Protein AF-A0A2Z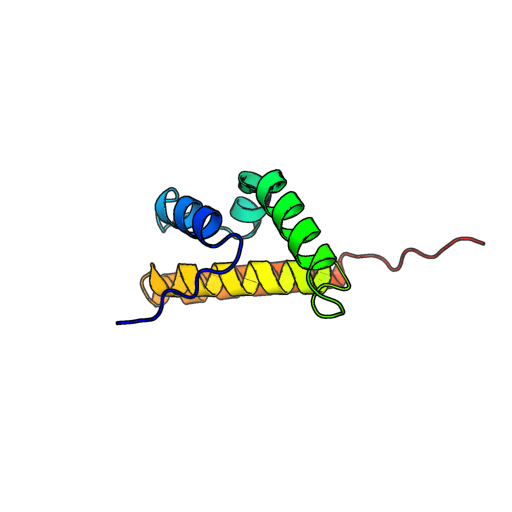6R8V8-F1 (afdb_monomer)

pLDDT: mean 78.74, std 14.93, range [30.56, 92.62]

Secondary structure (DSSP, 8-state):
-------TTHHHHHHHHHHS-TTS--HHHHHHHTHHHHHHHHHHHHHH-SSTTSSHHHHHHHHHHHHHHHHHHHS-HHHHHHHHHHHHHHHHHHHHHS-------

Solvent-accessible surface area (backbone atoms only — not comparable to full-atom values): 6479 Å² total; per-residue (Å²): 134,84,79,77,79,84,50,94,65,52,66,63,51,51,51,52,64,67,70,41,61,88,90,67,75,42,69,69,56,48,53,65,76,42,37,70,61,53,50,55,51,48,55,51,49,38,75,73,36,98,62,79,44,79,46,71,64,47,47,51,53,47,52,52,52,52,49,53,54,53,47,56,75,75,49,60,74,74,63,40,55,59,48,49,50,54,49,54,50,51,54,54,49,55,65,71,67,57,70,83,79,76,78,82,128

Structure (mmCIF, N/CA/C/O backbone):
data_AF-A0A2Z6R8V8-F1
#
_entry.id   AF-A0A2Z6R8V8-F1
#
loop_
_atom_site.group_PDB
_atom_site.id
_atom_site.type_symbol
_atom_site.label_atom_id
_atom_site.label_alt_id
_atom_site.label_comp_id
_atom_site.label_asym_id
_atom_site.label_entity_id
_atom_site.label_seq_id
_atom_site.pdbx_PDB_ins_code
_atom_site.Cartn_x
_atom_site.Cartn_y
_atom_site.Cartn_z
_atom_site.occupancy
_atom_site.B_iso_or_equiv
_atom_site.auth_seq_id
_atom_site.auth_comp_id
_atom_site.auth_asym_id
_atom_site.auth_atom_id
_atom_site.pdbx_PDB_model_num
ATOM 1 N N . MET A 1 1 ? 7.582 -10.787 20.069 1.00 30.56 1 MET A N 1
ATOM 2 C CA . MET A 1 1 ? 8.283 -9.766 19.259 1.00 30.56 1 MET A CA 1
ATOM 3 C C . MET A 1 1 ? 7.961 -10.012 17.791 1.00 30.56 1 MET A C 1
ATOM 5 O O . MET A 1 1 ? 8.508 -10.939 17.213 1.00 30.56 1 MET A O 1
ATOM 9 N N . ASN A 1 2 ? 7.036 -9.252 17.195 1.00 40.88 2 ASN A N 1
ATOM 10 C CA . ASN A 1 2 ? 6.839 -9.310 15.744 1.00 40.88 2 ASN A CA 1
ATOM 11 C C . ASN A 1 2 ? 8.029 -8.605 15.104 1.00 40.88 2 ASN A C 1
ATOM 13 O O . ASN A 1 2 ? 8.182 -7.399 15.280 1.00 40.88 2 ASN A O 1
ATOM 17 N N . ALA A 1 3 ? 8.886 -9.353 14.410 1.00 41.66 3 ALA A N 1
ATOM 18 C CA . ALA A 1 3 ? 9.961 -8.783 13.615 1.00 41.66 3 ALA A CA 1
ATOM 19 C C . ALA A 1 3 ? 9.352 -7.739 12.667 1.00 41.66 3 ALA A C 1
ATOM 21 O O . ALA A 1 3 ? 8.672 -8.092 11.699 1.00 41.66 3 ALA A O 1
ATOM 22 N N . SER A 1 4 ? 9.547 -6.454 12.979 1.00 55.22 4 SER A N 1
ATOM 23 C CA . SER A 1 4 ? 9.286 -5.365 12.046 1.00 55.22 4 SER A CA 1
ATOM 24 C C . SER A 1 4 ? 10.183 -5.638 10.853 1.00 55.22 4 SER A C 1
ATOM 26 O O . SER A 1 4 ? 11.385 -5.385 10.903 1.00 55.22 4 SER A O 1
ATOM 28 N N . LYS A 1 5 ? 9.631 -6.261 9.808 1.00 63.16 5 LYS A N 1
ATOM 29 C CA . LYS A 1 5 ? 10.325 -6.398 8.532 1.00 63.16 5 LYS A CA 1
ATOM 30 C C . LYS A 1 5 ? 10.510 -4.971 8.024 1.00 63.16 5 LYS A C 1
ATOM 32 O O . LYS A 1 5 ? 9.592 -4.416 7.430 1.00 63.16 5 LYS A O 1
ATOM 37 N N . ASN A 1 6 ? 11.659 -4.375 8.326 1.00 74.94 6 ASN A N 1
ATOM 38 C CA . ASN A 1 6 ? 12.069 -3.075 7.820 1.00 74.94 6 ASN A CA 1
ATOM 39 C C . ASN A 1 6 ? 12.400 -3.264 6.340 1.00 74.94 6 ASN A C 1
ATOM 41 O O . ASN A 1 6 ? 13.501 -3.673 5.986 1.00 74.94 6 ASN A O 1
ATOM 45 N N . TYR A 1 7 ? 11.396 -3.077 5.486 1.00 85.25 7 TYR A N 1
ATOM 46 C CA . TYR A 1 7 ? 11.582 -2.993 4.043 1.00 85.25 7 TYR A CA 1
ATOM 47 C C . TYR A 1 7 ? 11.657 -1.521 3.629 1.00 85.25 7 TYR A C 1
ATOM 49 O O . TYR A 1 7 ? 11.128 -0.646 4.317 1.00 85.25 7 TYR A O 1
ATOM 57 N N . LEU A 1 8 ? 12.316 -1.266 2.501 1.00 86.12 8 LEU A N 1
ATOM 58 C CA . LEU A 1 8 ? 12.454 0.070 1.927 1.00 86.12 8 LEU A CA 1
ATOM 59 C C . LE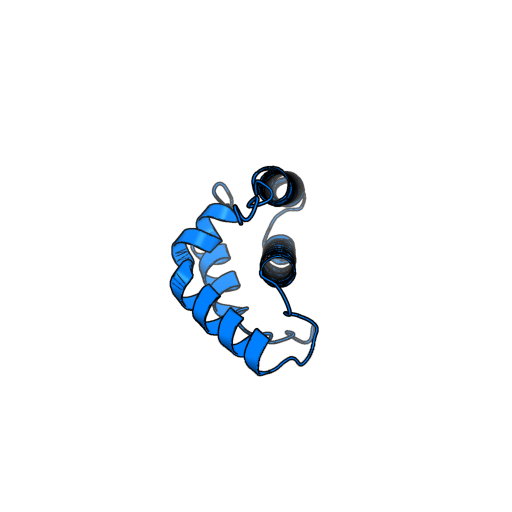U A 1 8 ? 11.083 0.705 1.672 1.00 86.12 8 LEU A C 1
ATOM 61 O O . LEU A 1 8 ? 10.224 0.088 1.038 1.00 86.12 8 LEU A O 1
ATOM 65 N N . GLY A 1 9 ? 10.901 1.927 2.172 1.00 86.81 9 GLY A N 1
ATOM 66 C CA . GLY A 1 9 ? 9.663 2.692 2.038 1.00 86.81 9 GLY A CA 1
ATOM 67 C C . GLY A 1 9 ? 8.569 2.360 3.047 1.00 86.81 9 GLY A C 1
ATOM 68 O O . GLY A 1 9 ? 7.431 2.799 2.892 1.00 86.81 9 GLY A O 1
ATOM 69 N N . ARG A 1 10 ? 8.869 1.568 4.082 1.00 90.38 10 ARG A N 1
ATOM 70 C CA . ARG A 1 10 ? 7.905 1.288 5.154 1.00 90.38 10 ARG A CA 1
ATOM 71 C C . ARG A 1 10 ? 7.574 2.536 5.977 1.00 90.38 10 ARG A C 1
ATOM 73 O O . ARG A 1 10 ? 6.439 2.705 6.403 1.00 90.38 10 ARG A O 1
ATOM 80 N N . ASP A 1 11 ? 8.565 3.376 6.223 1.00 90.44 11 ASP A N 1
ATOM 81 C CA . ASP A 1 11 ? 8.448 4.643 6.939 1.00 90.44 11 ASP A CA 1
ATOM 82 C C . ASP A 1 11 ? 7.490 5.606 6.233 1.00 90.44 11 ASP A C 1
ATOM 84 O O . ASP A 1 11 ? 6.535 6.052 6.863 1.00 90.44 11 ASP A O 1
ATOM 88 N N . ILE A 1 12 ? 7.653 5.825 4.923 1.00 91.00 12 ILE A N 1
ATOM 89 C CA . ILE A 1 12 ? 6.753 6.705 4.156 1.00 91.00 12 ILE A CA 1
ATOM 90 C C . ILE A 1 12 ? 5.309 6.185 4.132 1.00 91.00 12 ILE A C 1
ATOM 92 O O . ILE A 1 12 ? 4.365 6.969 4.204 1.00 91.00 12 ILE A O 1
ATOM 96 N 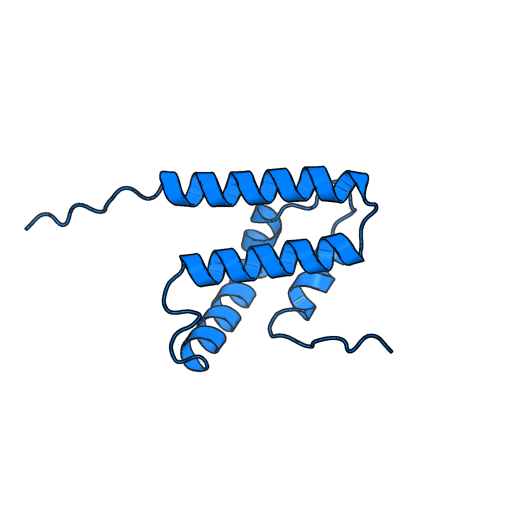N . LEU A 1 13 ? 5.125 4.859 4.095 1.00 90.44 13 LEU A N 1
ATOM 97 C CA . LEU A 1 13 ? 3.809 4.225 4.181 1.00 90.44 13 LEU A CA 1
ATOM 98 C C . LEU A 1 13 ? 3.164 4.471 5.542 1.00 90.44 13 LEU A C 1
ATOM 100 O O . LEU A 1 13 ? 2.006 4.865 5.616 1.00 90.44 13 LEU A O 1
ATOM 104 N N . ILE A 1 14 ? 3.908 4.248 6.625 1.00 88.75 14 ILE A N 1
ATOM 105 C CA . ILE A 1 14 ? 3.391 4.440 7.981 1.00 88.75 14 ILE A CA 1
ATOM 106 C C . ILE A 1 14 ? 3.074 5.905 8.244 1.00 88.75 14 ILE A C 1
ATOM 108 O O . ILE A 1 14 ? 2.042 6.176 8.850 1.00 88.75 14 ILE A O 1
ATOM 112 N N . SER A 1 15 ? 3.934 6.828 7.810 1.00 89.00 15 SER A N 1
ATOM 113 C CA . SER A 1 15 ? 3.684 8.262 7.957 1.00 89.00 15 SER A CA 1
ATOM 114 C C . SER A 1 15 ? 2.392 8.652 7.249 1.00 89.00 15 SER A C 1
ATOM 116 O O . SER A 1 15 ? 1.493 9.177 7.897 1.00 89.00 15 SER A O 1
ATOM 118 N N . TYR A 1 16 ? 2.222 8.263 5.980 1.00 89.62 16 TYR A N 1
ATOM 119 C CA . TYR A 1 16 ? 0.992 8.535 5.233 1.00 89.62 16 TYR A CA 1
ATOM 120 C C . TYR A 1 16 ? -0.261 7.961 5.913 1.00 89.62 16 TYR A C 1
ATOM 122 O O . TYR A 1 16 ? -1.258 8.661 6.085 1.00 89.62 16 TYR A O 1
ATOM 130 N N . LEU A 1 17 ? -0.206 6.690 6.326 1.00 87.44 17 LEU A N 1
ATOM 131 C CA . LEU A 1 17 ? -1.342 6.001 6.947 1.00 87.44 17 LEU A CA 1
ATOM 132 C C . LEU A 1 17 ? -1.704 6.563 8.329 1.00 87.44 17 LEU A C 1
ATOM 134 O O . LEU A 1 17 ? -2.843 6.418 8.756 1.00 87.44 17 LEU A O 1
ATOM 138 N N . LYS A 1 18 ? -0.748 7.166 9.044 1.00 84.44 18 LYS A N 1
ATOM 139 C CA . LYS A 1 18 ? -0.990 7.819 10.338 1.00 84.44 18 LYS A CA 1
ATOM 140 C C . LYS A 1 18 ? -1.459 9.263 10.197 1.00 84.44 18 LYS A C 1
ATOM 142 O O . LYS A 1 18 ? -2.205 9.730 11.049 1.00 84.44 18 LYS A O 1
ATOM 147 N N . GLU A 1 19 ? -0.980 9.972 9.177 1.00 81.88 19 GLU A N 1
ATOM 148 C CA . GLU A 1 19 ? -1.334 11.371 8.916 1.00 81.88 19 GLU A CA 1
ATOM 149 C C . GLU A 1 19 ? -2.741 11.513 8.334 1.00 81.88 19 GLU A C 1
ATOM 151 O O . GLU A 1 19 ? -3.427 12.500 8.601 1.00 81.88 19 GLU A O 1
ATOM 156 N N . GLN A 1 20 ? -3.203 10.529 7.560 1.00 68.88 20 GLN A N 1
ATOM 157 C CA . GLN A 1 20 ? -4.580 10.511 7.092 1.00 68.88 20 GLN A CA 1
ATOM 158 C C . GLN A 1 20 ? -5.517 9.956 8.160 1.00 68.88 20 GLN A C 1
ATOM 160 O O . GLN A 1 20 ? -5.386 8.818 8.601 1.00 68.88 20 GLN A O 1
ATOM 165 N N . ASN A 1 21 ? -6.529 10.749 8.519 1.00 63.47 21 ASN A N 1
ATOM 166 C CA . ASN A 1 21 ? -7.696 10.229 9.222 1.00 63.47 21 ASN A CA 1
ATOM 167 C C . ASN A 1 21 ? -8.258 9.033 8.429 1.00 63.47 21 ASN A C 1
ATOM 169 O O . ASN A 1 21 ? -8.406 9.110 7.206 1.00 63.47 21 ASN A O 1
ATOM 173 N N . THR A 1 22 ? -8.580 7.946 9.134 1.00 62.03 22 THR A N 1
ATOM 174 C CA . THR A 1 22 ? -8.976 6.620 8.606 1.00 62.03 22 THR A CA 1
ATOM 175 C C . THR A 1 22 ? -10.096 6.641 7.555 1.00 62.03 22 THR A C 1
ATOM 177 O O . THR A 1 22 ? -10.280 5.690 6.807 1.00 62.03 22 THR A O 1
ATOM 180 N N . THR A 1 23 ? -10.849 7.734 7.442 1.00 63.09 23 THR A N 1
ATOM 181 C CA . THR A 1 23 ? -11.934 7.905 6.469 1.00 63.09 23 THR A CA 1
ATOM 182 C C . THR A 1 23 ? -11.486 8.255 5.045 1.00 63.09 23 THR A C 1
ATOM 184 O O . THR A 1 23 ? -12.295 8.126 4.127 1.00 63.09 23 THR A O 1
ATOM 187 N N . HIS A 1 24 ? -10.235 8.682 4.820 1.00 69.75 24 HIS A N 1
ATOM 188 C CA . HIS A 1 24 ? -9.781 9.177 3.505 1.00 69.75 24 HIS A CA 1
ATOM 189 C C . HIS A 1 24 ? -8.589 8.430 2.899 1.00 69.75 24 HIS A C 1
ATOM 191 O O . HIS A 1 24 ? -8.019 8.903 1.911 1.00 69.75 24 HIS A O 1
ATOM 197 N N . LEU A 1 25 ? -8.252 7.249 3.427 1.00 83.69 25 LEU A N 1
ATOM 198 C CA . LEU A 1 25 ? -7.175 6.434 2.877 1.00 83.69 25 LEU A CA 1
ATOM 199 C C . LEU A 1 25 ? -7.397 6.127 1.397 1.00 83.69 25 LEU A C 1
ATOM 201 O O . LEU A 1 25 ? -8.408 5.555 0.985 1.00 83.69 25 LEU A O 1
ATOM 205 N N . SER A 1 26 ? -6.412 6.504 0.588 1.00 86.56 26 SER A N 1
ATOM 206 C CA . SER A 1 26 ? -6.440 6.304 -0.853 1.00 86.56 26 SER A CA 1
ATOM 207 C C . SER A 1 26 ? -5.067 5.895 -1.349 1.00 86.56 26 SER A C 1
ATOM 209 O O . SER A 1 26 ? -4.096 6.628 -1.195 1.00 86.56 26 SER A O 1
ATOM 211 N N . TYR A 1 27 ? -4.984 4.749 -2.021 1.00 90.38 27 TYR A N 1
ATOM 212 C CA . TYR A 1 27 ? -3.732 4.329 -2.645 1.00 90.38 27 TYR A CA 1
ATOM 213 C C . TYR A 1 27 ? -3.274 5.313 -3.730 1.00 90.38 27 TYR A C 1
ATOM 215 O O . TYR A 1 27 ? -2.101 5.661 -3.789 1.00 90.38 27 TYR A O 1
ATOM 223 N N . HIS A 1 28 ? -4.200 5.853 -4.528 1.00 89.06 28 HIS A N 1
ATOM 224 C CA . HIS A 1 28 ? -3.868 6.908 -5.488 1.00 89.06 28 HIS A CA 1
ATOM 225 C C . HIS A 1 28 ? -3.370 8.184 -4.788 1.00 89.06 28 HIS A C 1
ATOM 227 O O . HIS A 1 28 ? -2.401 8.798 -5.227 1.00 89.06 28 HIS A O 1
ATOM 233 N N . GLY A 1 29 ? -3.993 8.555 -3.664 1.00 90.06 29 GLY A N 1
ATOM 234 C CA . GLY A 1 29 ? -3.535 9.673 -2.840 1.00 90.06 29 GLY A CA 1
ATOM 235 C C . GLY A 1 29 ? -2.122 9.454 -2.295 1.00 90.06 29 GLY A C 1
ATOM 236 O O . GLY A 1 29 ? -1.308 10.374 -2.326 1.00 90.06 29 GLY A O 1
ATOM 237 N N . PHE A 1 30 ? -1.813 8.233 -1.853 1.00 91.69 30 PHE A N 1
ATOM 238 C CA . PHE A 1 30 ? -0.483 7.836 -1.398 1.00 91.69 30 PHE A CA 1
ATOM 239 C C . PHE A 1 30 ? 0.542 8.015 -2.516 1.00 91.69 30 PHE A C 1
ATOM 241 O O . PHE A 1 30 ? 1.507 8.757 -2.332 1.00 91.69 30 PHE A O 1
ATOM 248 N N . LEU A 1 31 ? 0.280 7.425 -3.688 1.00 91.19 31 LEU A N 1
ATOM 249 C CA . LEU A 1 31 ? 1.154 7.533 -4.856 1.00 91.19 31 LEU A CA 1
ATOM 250 C C . LEU A 1 31 ? 1.434 8.990 -5.241 1.00 91.19 31 LEU A C 1
ATOM 252 O O . LEU A 1 31 ? 2.568 9.325 -5.560 1.00 91.19 31 LEU A O 1
ATOM 256 N N . ASN A 1 32 ? 0.418 9.854 -5.186 1.00 91.12 32 ASN A N 1
ATOM 257 C CA . ASN A 1 32 ? 0.564 11.260 -5.550 1.00 91.12 32 ASN A CA 1
ATOM 258 C C . ASN A 1 32 ? 1.329 12.068 -4.488 1.00 91.12 32 ASN A C 1
ATOM 260 O O . ASN A 1 32 ? 2.190 12.873 -4.820 1.00 91.12 32 ASN A O 1
ATOM 264 N N . SER A 1 33 ? 1.030 11.849 -3.205 1.00 90.38 33 SER A N 1
ATOM 265 C CA . SER A 1 33 ? 1.648 12.596 -2.098 1.00 90.38 33 SER A CA 1
ATOM 266 C C . SER A 1 33 ? 3.108 12.220 -1.838 1.00 90.38 33 SER A C 1
ATOM 268 O O . SER A 1 33 ? 3.895 13.067 -1.433 1.00 90.38 33 SER A O 1
ATOM 270 N N . GLN A 1 34 ? 3.470 10.958 -2.075 1.00 92.06 34 GLN A N 1
ATOM 271 C CA . GLN A 1 34 ? 4.803 10.413 -1.812 1.00 92.06 34 GLN A CA 1
ATOM 272 C C . GLN A 1 34 ? 5.547 10.083 -3.113 1.00 92.06 34 GLN A C 1
ATOM 274 O O . GLN A 1 34 ? 6.466 9.264 -3.107 1.00 92.06 34 GLN A O 1
ATOM 279 N N . HIS A 1 35 ? 5.148 10.701 -4.230 1.00 90.44 35 HIS A N 1
ATOM 280 C CA . HIS A 1 35 ? 5.609 10.373 -5.580 1.00 90.44 35 HIS A CA 1
ATOM 281 C C . HIS A 1 35 ? 7.138 10.299 -5.684 1.00 90.44 35 HIS A C 1
ATOM 283 O O . HIS A 1 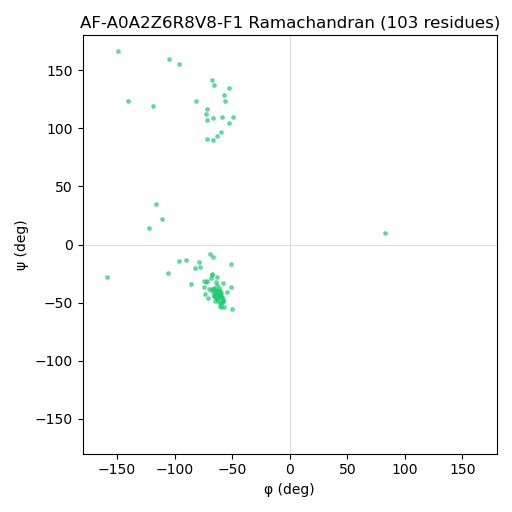35 ? 7.684 9.258 -6.041 1.00 90.44 35 HIS A O 1
ATOM 289 N N . ASP A 1 36 ? 7.845 11.362 -5.301 1.00 92.62 36 ASP A N 1
ATOM 290 C CA . ASP A 1 36 ? 9.301 11.430 -5.470 1.00 92.62 36 ASP A CA 1
ATOM 291 C C . ASP A 1 36 ? 10.033 10.396 -4.607 1.00 92.62 36 ASP A C 1
ATOM 293 O O . ASP A 1 36 ? 10.994 9.763 -5.052 1.00 92.62 36 ASP A O 1
ATOM 297 N N . ALA A 1 37 ? 9.544 10.157 -3.387 1.00 92.06 37 ALA A N 1
ATOM 298 C CA . ALA A 1 37 ? 10.079 9.120 -2.511 1.00 92.06 37 ALA A CA 1
ATOM 299 C C . ALA A 1 37 ? 9.859 7.721 -3.107 1.00 92.06 37 ALA A C 1
ATOM 301 O O . ALA A 1 37 ? 10.783 6.906 -3.142 1.00 92.06 37 ALA A O 1
ATOM 302 N N . ILE A 1 38 ? 8.660 7.459 -3.631 1.00 91.31 38 ILE A N 1
ATOM 303 C CA . ILE A 1 38 ? 8.305 6.205 -4.298 1.00 91.31 38 ILE A CA 1
ATOM 304 C C . ILE A 1 38 ? 9.192 5.974 -5.520 1.00 91.31 38 ILE A C 1
ATOM 306 O O . ILE A 1 38 ? 9.707 4.867 -5.679 1.00 91.31 38 ILE A O 1
ATOM 310 N N . ILE A 1 39 ? 9.420 6.992 -6.355 1.00 90.31 39 ILE A N 1
ATOM 311 C CA . ILE A 1 39 ? 10.290 6.893 -7.534 1.00 90.31 39 ILE A CA 1
ATOM 312 C C . ILE A 1 39 ? 11.732 6.583 -7.125 1.00 90.31 39 ILE A C 1
ATOM 314 O O . ILE A 1 39 ? 12.316 5.630 -7.644 1.00 90.31 39 ILE A O 1
ATOM 318 N N . ASN A 1 40 ? 12.289 7.309 -6.154 1.00 90.62 40 ASN A N 1
ATOM 319 C CA . ASN A 1 40 ? 13.659 7.085 -5.686 1.00 90.62 40 ASN A CA 1
ATOM 320 C C . ASN A 1 40 ? 13.853 5.683 -5.097 1.00 90.62 40 ASN A C 1
ATOM 322 O O . ASN A 1 40 ? 14.818 4.987 -5.421 1.00 90.62 40 ASN A O 1
ATOM 326 N N . ILE A 1 41 ? 12.911 5.231 -4.266 1.00 90.75 41 ILE A N 1
ATOM 327 C CA . ILE A 1 41 ? 12.951 3.887 -3.685 1.00 90.75 41 ILE A CA 1
ATOM 328 C C . ILE A 1 41 ? 12.805 2.827 -4.775 1.00 90.75 41 ILE A C 1
ATOM 330 O O . ILE A 1 41 ? 13.527 1.833 -4.764 1.00 90.75 41 ILE A O 1
ATOM 334 N N . SER A 1 42 ? 11.907 3.040 -5.735 1.00 89.12 42 SER A N 1
ATOM 335 C CA . SER A 1 42 ? 11.702 2.119 -6.853 1.00 89.12 42 SER A CA 1
ATOM 336 C C . SER A 1 42 ? 12.968 1.983 -7.698 1.00 89.12 42 SER A C 1
ATOM 338 O O . SER A 1 42 ? 13.366 0.865 -8.014 1.00 89.12 42 SER A O 1
ATOM 340 N N . LEU A 1 43 ? 13.664 3.086 -7.984 1.00 88.44 43 LEU A N 1
ATOM 341 C CA . LEU A 1 43 ? 14.941 3.066 -8.701 1.00 88.44 43 LEU A CA 1
ATOM 342 C C . LEU A 1 43 ? 16.015 2.273 -7.941 1.00 88.44 43 LEU A C 1
ATOM 344 O O . LEU A 1 43 ? 16.763 1.494 -8.538 1.00 88.44 43 LEU A O 1
ATOM 348 N N . LEU A 1 44 ? 16.065 2.422 -6.615 1.00 88.44 44 LEU A N 1
ATOM 349 C CA . LEU A 1 44 ? 16.988 1.673 -5.763 1.00 88.44 44 LEU A CA 1
ATOM 350 C C . LEU A 1 44 ? 16.643 0.174 -5.717 1.00 88.44 44 LEU A C 1
ATOM 352 O O . LEU A 1 44 ? 17.544 -0.665 -5.781 1.00 88.44 44 LEU A O 1
ATOM 356 N N . LEU A 1 45 ? 15.353 -0.175 -5.665 1.00 86.31 45 LEU A N 1
ATOM 357 C CA . LEU A 1 45 ? 14.867 -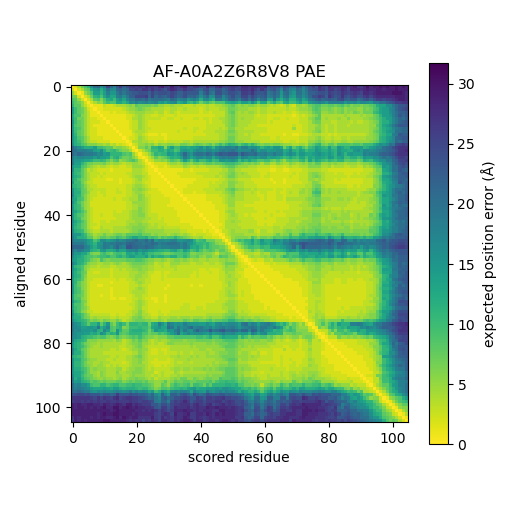1.558 -5.730 1.00 86.31 45 LEU A CA 1
ATOM 358 C C . LEU A 1 45 ? 15.222 -2.227 -7.062 1.00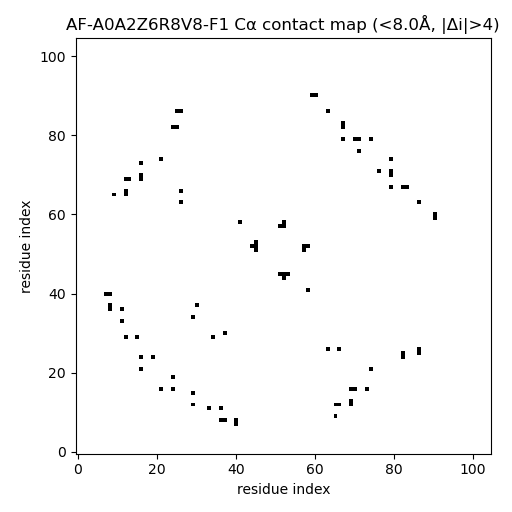 86.31 45 LEU A C 1
ATOM 360 O O . LEU A 1 45 ? 15.688 -3.367 -7.055 1.00 86.31 45 LEU A O 1
ATOM 364 N N . VAL A 1 46 ? 15.054 -1.512 -8.178 1.00 85.94 46 VAL A N 1
ATOM 365 C CA . VAL A 1 46 ? 15.442 -1.971 -9.521 1.00 85.94 46 VAL A CA 1
ATOM 366 C C . VAL A 1 46 ? 16.954 -2.178 -9.604 1.00 85.94 46 VAL A C 1
ATOM 368 O O . VAL A 1 46 ? 17.403 -3.208 -10.094 1.00 85.94 46 VAL A O 1
ATOM 371 N N . SER A 1 47 ? 17.742 -1.248 -9.062 1.00 82.75 47 SER A N 1
ATOM 372 C CA . SER A 1 47 ? 19.211 -1.333 -9.085 1.00 82.75 47 SER A CA 1
ATOM 373 C C . SER A 1 47 ? 19.764 -2.464 -8.208 1.00 82.75 47 SER A C 1
ATOM 375 O O . SER A 1 47 ? 20.828 -3.003 -8.495 1.00 82.75 47 SER A O 1
ATOM 377 N N . SER A 1 48 ? 19.046 -2.834 -7.142 1.00 79.88 48 SER A N 1
ATOM 378 C CA . SER A 1 48 ? 19.496 -3.839 -6.165 1.00 79.88 48 SER A CA 1
ATOM 379 C C . SER A 1 48 ? 18.946 -5.249 -6.425 1.00 79.88 48 SER A C 1
ATOM 381 O O . SER A 1 48 ? 19.424 -6.208 -5.823 1.00 79.88 48 SER A O 1
ATOM 383 N N . SER A 1 49 ? 17.928 -5.403 -7.281 1.00 69.81 49 SER A N 1
ATOM 384 C CA . SER A 1 49 ? 17.271 -6.691 -7.554 1.00 69.81 49 SER A CA 1
ATOM 385 C C . SER A 1 49 ? 17.412 -7.094 -9.016 1.00 69.81 49 SER A C 1
ATOM 387 O O . SER A 1 49 ? 16.860 -6.456 -9.903 1.00 69.81 49 SER A O 1
ATOM 389 N N . SER A 1 50 ? 18.059 -8.233 -9.265 1.00 59.62 50 SER A N 1
ATOM 390 C CA . SER A 1 50 ? 18.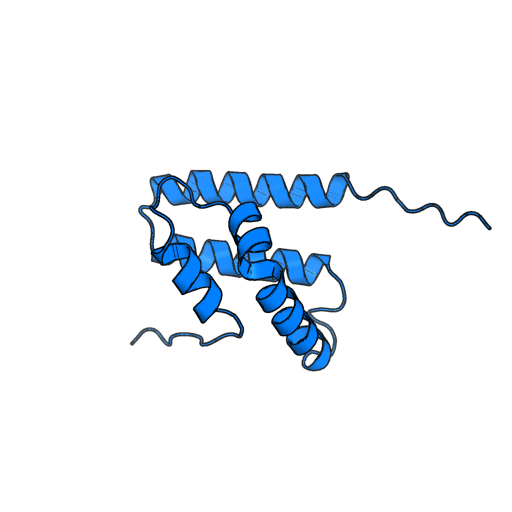362 -8.710 -10.621 1.00 59.62 50 SER A CA 1
ATOM 391 C C . SER A 1 50 ? 17.147 -9.176 -11.453 1.00 59.62 50 SER A C 1
ATOM 393 O O . SER A 1 50 ? 17.329 -9.461 -12.635 1.00 59.62 50 SER A O 1
ATOM 395 N N . SER A 1 51 ? 15.924 -9.292 -10.908 1.00 60.84 51 SER A N 1
ATOM 396 C CA . SER A 1 51 ? 14.754 -9.717 -11.716 1.00 60.84 51 SER A CA 1
ATOM 397 C C . SER A 1 51 ? 13.362 -9.343 -11.180 1.00 60.84 51 SER A C 1
ATOM 399 O O . SER A 1 51 ? 12.437 -9.158 -11.976 1.00 60.84 51 SER A O 1
ATOM 401 N N . SER A 1 52 ? 13.185 -9.192 -9.862 1.00 65.94 52 SER A N 1
ATOM 402 C CA . SER A 1 52 ? 11.854 -9.025 -9.246 1.00 65.94 52 SER A CA 1
ATOM 403 C C . SER A 1 52 ? 11.148 -7.708 -9.597 1.00 65.94 52 SER A C 1
ATOM 405 O O . SER A 1 52 ? 9.922 -7.662 -9.608 1.00 65.94 52 SER A O 1
ATOM 407 N N . PHE A 1 53 ? 11.893 -6.656 -9.945 1.00 76.88 53 PHE A N 1
ATOM 408 C CA . PHE A 1 53 ? 11.365 -5.324 -10.285 1.00 76.88 53 PHE A CA 1
ATOM 409 C C . PHE A 1 53 ? 11.646 -4.936 -11.742 1.00 76.88 53 PHE A C 1
ATOM 411 O O . PHE A 1 53 ? 11.906 -3.784 -12.058 1.00 76.88 53 PHE A O 1
ATOM 418 N N . SER A 1 54 ? 11.612 -5.913 -12.646 1.00 72.12 54 SER A N 1
ATOM 419 C CA . SER A 1 54 ? 11.941 -5.732 -14.067 1.00 72.12 54 SER A CA 1
ATOM 420 C C . SER A 1 54 ? 10.961 -4.851 -14.857 1.00 72.12 54 SER A C 1
ATOM 422 O O . SER A 1 54 ? 11.260 -4.486 -15.992 1.00 72.12 54 SER A O 1
ATOM 424 N N . ASN A 1 55 ? 9.803 -4.492 -14.295 1.00 80.94 55 ASN A N 1
ATOM 425 C CA . ASN A 1 55 ? 8.846 -3.589 -14.928 1.00 80.94 55 ASN A CA 1
ATOM 426 C C . ASN A 1 55 ? 8.057 -2.755 -13.897 1.00 80.94 55 ASN A C 1
ATOM 428 O O . ASN A 1 55 ? 8.034 -3.051 -12.700 1.00 80.94 55 ASN A O 1
ATOM 432 N N . TRP A 1 56 ? 7.373 -1.720 -14.393 1.00 81.00 56 TRP A N 1
ATOM 433 C CA . TRP A 1 56 ? 6.524 -0.838 -13.585 1.00 81.00 56 TRP A CA 1
ATOM 434 C C . TRP A 1 56 ? 5.330 -1.553 -12.947 1.00 81.00 56 TRP A C 1
ATOM 436 O O . TRP A 1 56 ? 4.906 -1.159 -11.867 1.00 81.00 56 TRP A O 1
ATOM 446 N N . LYS A 1 57 ? 4.834 -2.635 -13.560 1.00 84.38 57 LYS A N 1
ATOM 447 C CA . LYS A 1 57 ? 3.741 -3.440 -13.000 1.00 84.38 57 LYS A CA 1
ATOM 448 C C . LYS A 1 57 ? 4.158 -4.100 -11.685 1.00 84.38 57 LYS A C 1
ATOM 450 O O . LYS A 1 57 ? 3.453 -3.980 -10.695 1.00 84.38 57 LYS A O 1
ATOM 455 N N . ASN A 1 58 ? 5.340 -4.707 -11.637 1.00 85.88 58 ASN A N 1
ATOM 456 C CA . ASN A 1 58 ? 5.868 -5.340 -10.431 1.00 85.88 58 ASN A CA 1
ATOM 457 C C . ASN A 1 58 ? 6.105 -4.316 -9.309 1.00 85.88 58 ASN A C 1
ATOM 459 O O . ASN A 1 58 ? 5.970 -4.648 -8.132 1.00 85.88 58 ASN A O 1
ATOM 463 N N . LEU A 1 59 ? 6.465 -3.077 -9.664 1.00 87.75 59 LEU A N 1
ATOM 464 C CA . LEU A 1 59 ? 6.596 -1.976 -8.709 1.00 87.75 59 LEU A CA 1
ATOM 465 C C . LEU A 1 59 ? 5.230 -1.515 -8.187 1.00 87.75 59 LEU A C 1
ATOM 467 O O . LEU A 1 59 ? 5.072 -1.384 -6.974 1.00 87.75 59 LEU A O 1
ATOM 471 N N . ASP A 1 60 ? 4.244 -1.323 -9.066 1.00 87.94 60 ASP A N 1
ATOM 472 C CA . ASP A 1 60 ? 2.866 -0.991 -8.678 1.00 87.94 60 ASP A CA 1
ATOM 473 C C . ASP A 1 60 ? 2.288 -2.079 -7.750 1.00 87.94 60 ASP A C 1
ATOM 475 O O . ASP A 1 60 ? 1.824 -1.775 -6.649 1.00 87.94 60 ASP A O 1
ATOM 479 N N . ASP A 1 61 ? 2.415 -3.355 -8.129 1.00 88.62 61 ASP A N 1
ATOM 480 C CA . ASP A 1 61 ? 1.966 -4.507 -7.337 1.00 88.62 61 ASP A CA 1
ATOM 481 C C . ASP A 1 61 ? 2.664 -4.561 -5.972 1.00 88.62 61 ASP A C 1
ATOM 483 O O . ASP A 1 61 ? 2.030 -4.812 -4.941 1.00 88.62 61 ASP A O 1
ATOM 487 N N . TYR A 1 62 ? 3.971 -4.283 -5.936 1.00 90.62 62 TYR A N 1
ATOM 488 C CA . TYR A 1 62 ? 4.729 -4.201 -4.692 1.00 90.62 62 TYR A CA 1
ATOM 489 C C . TYR A 1 62 ? 4.186 -3.106 -3.779 1.00 90.62 62 TYR A C 1
ATOM 491 O O . TYR A 1 62 ? 3.864 -3.387 -2.622 1.00 90.62 62 TYR A O 1
ATOM 499 N N . TRP A 1 63 ? 4.047 -1.877 -4.278 1.00 92.38 63 TRP A N 1
ATOM 500 C CA . TRP A 1 63 ? 3.571 -0.754 -3.474 1.00 92.38 63 TRP A CA 1
ATOM 501 C C . TRP A 1 63 ? 2.137 -0.955 -2.997 1.00 92.38 63 TRP A C 1
ATOM 503 O O . TRP A 1 63 ? 1.857 -0.705 -1.825 1.00 92.38 63 TRP A O 1
ATOM 513 N N . ALA A 1 64 ? 1.250 -1.472 -3.848 1.00 91.94 64 ALA A N 1
ATOM 514 C CA . ALA A 1 64 ? -0.122 -1.791 -3.473 1.00 91.94 64 ALA A CA 1
ATOM 515 C C . ALA A 1 64 ? -0.177 -2.863 -2.376 1.00 91.94 64 ALA A C 1
ATOM 517 O O . ALA A 1 64 ? -0.882 -2.707 -1.376 1.00 91.94 64 ALA A O 1
ATOM 518 N N . LEU A 1 65 ? 0.622 -3.927 -2.504 1.00 91.56 65 LEU A N 1
ATOM 519 C CA . LEU A 1 65 ? 0.697 -4.983 -1.497 1.00 91.56 65 LEU A CA 1
ATOM 520 C C . LEU A 1 65 ? 1.230 -4.454 -0.163 1.00 91.56 65 LEU A C 1
ATOM 522 O O . LEU A 1 65 ? 0.703 -4.810 0.894 1.00 91.56 65 LEU A O 1
ATOM 526 N N . LYS A 1 66 ? 2.268 -3.608 -0.184 1.00 92.25 66 LYS A N 1
ATOM 527 C CA . LYS A 1 66 ? 2.809 -2.995 1.038 1.00 92.25 66 LYS A CA 1
ATOM 528 C C . LYS A 1 66 ? 1.807 -2.052 1.690 1.00 92.25 66 LYS A C 1
ATOM 530 O O . LYS A 1 66 ? 1.603 -2.153 2.898 1.00 92.25 66 LYS A O 1
ATOM 535 N N . PHE A 1 67 ? 1.142 -1.220 0.895 1.00 91.12 67 PHE A N 1
ATOM 536 C CA . PHE A 1 67 ? 0.098 -0.315 1.355 1.00 91.12 67 PHE A CA 1
ATOM 537 C C . PHE A 1 67 ? -1.029 -1.068 2.063 1.00 91.12 67 PHE A C 1
ATOM 539 O O . PHE A 1 67 ? -1.301 -0.803 3.232 1.00 91.12 67 PHE A O 1
ATOM 546 N N . LEU A 1 68 ? -1.604 -2.086 1.416 1.00 90.88 68 LEU A N 1
ATOM 547 C CA . LEU A 1 68 ? -2.661 -2.904 2.017 1.00 90.88 68 LEU A CA 1
ATOM 548 C C . LE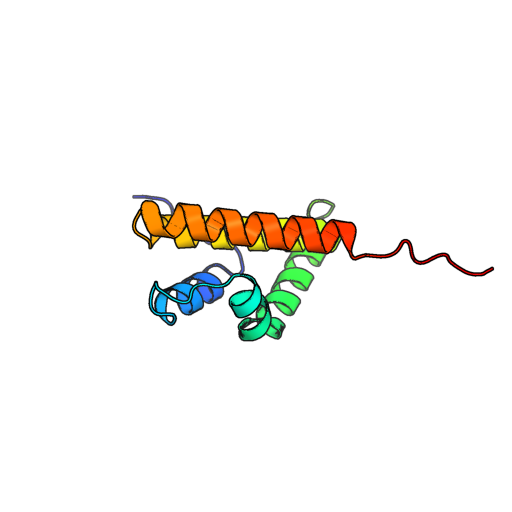U A 1 68 ? -2.183 -3.636 3.271 1.00 90.88 68 LEU A C 1
ATOM 550 O O . LEU A 1 68 ? -2.924 -3.764 4.243 1.00 90.88 68 LEU A O 1
ATOM 554 N N . LYS A 1 69 ? -0.937 -4.115 3.283 1.00 90.25 69 LYS A N 1
ATOM 555 C CA . LYS A 1 69 ? -0.387 -4.798 4.452 1.00 90.25 69 LYS A CA 1
ATOM 556 C C . LYS A 1 69 ? -0.304 -3.876 5.667 1.00 90.25 69 LYS A C 1
ATOM 558 O O . LYS A 1 69 ? -0.674 -4.305 6.756 1.00 90.25 69 LYS A O 1
ATOM 563 N N . GLU A 1 70 ? 0.213 -2.660 5.510 1.00 88.38 70 GLU A N 1
ATOM 564 C CA . GLU A 1 70 ? 0.323 -1.729 6.637 1.00 88.38 70 GLU A CA 1
ATOM 565 C C . GLU A 1 70 ? -1.043 -1.143 7.016 1.00 88.38 70 GLU A C 1
ATOM 567 O O . GLU A 1 70 ? -1.329 -1.052 8.206 1.00 88.38 70 GLU A O 1
ATOM 572 N N . ALA A 1 71 ? -1.927 -0.865 6.049 1.00 87.38 71 ALA A N 1
ATOM 573 C CA . ALA A 1 71 ? -3.296 -0.422 6.325 1.00 87.38 71 ALA A CA 1
ATOM 574 C C . ALA A 1 71 ? -4.067 -1.462 7.154 1.00 87.38 71 ALA A C 1
ATOM 576 O O . ALA A 1 71 ? -4.652 -1.131 8.181 1.00 87.38 71 ALA A O 1
ATOM 577 N N . LYS A 1 72 ? -3.960 -2.753 6.807 1.00 87.25 72 LYS A N 1
ATOM 578 C CA . LYS A 1 72 ? -4.563 -3.851 7.584 1.00 87.25 72 LYS A CA 1
ATOM 579 C C . LYS A 1 72 ? -4.080 -3.904 9.034 1.00 87.25 72 LYS A C 1
ATOM 581 O O . LYS A 1 72 ? -4.816 -4.349 9.908 1.00 87.25 72 LYS A O 1
ATOM 586 N N . ASN A 1 73 ? -2.829 -3.520 9.282 1.00 84.38 73 ASN A N 1
ATOM 587 C CA . ASN A 1 73 ? -2.263 -3.522 10.630 1.00 84.38 73 ASN A CA 1
ATOM 588 C C . ASN A 1 73 ? -2.735 -2.324 11.467 1.00 84.38 73 ASN A C 1
ATOM 590 O O . ASN A 1 73 ? -2.594 -2.368 12.687 1.00 84.38 73 ASN A O 1
ATOM 594 N N . LEU A 1 74 ? -3.231 -1.260 10.827 1.00 78.50 74 LEU A N 1
ATOM 595 C CA . LEU A 1 74 ? -3.617 -0.003 11.470 1.00 78.50 74 LEU A CA 1
ATOM 596 C C . LEU A 1 74 ? -5.139 0.177 11.583 1.00 78.50 74 LEU A C 1
ATOM 598 O O . LEU A 1 74 ? -5.585 0.888 12.479 1.00 78.50 74 LEU A O 1
ATOM 602 N N . GLU A 1 75 ? -5.935 -0.460 10.720 1.00 71.25 75 GLU A N 1
ATOM 603 C CA . GLU A 1 75 ? -7.379 -0.219 10.628 1.00 71.25 75 GLU A CA 1
ATOM 604 C C . GLU A 1 75 ? -8.277 -1.309 11.234 1.00 71.25 75 GLU A C 1
ATOM 606 O O . GLU A 1 75 ? -7.912 -2.480 11.368 1.00 71.25 75 GLU A O 1
ATOM 611 N N . HIS A 1 76 ? -9.522 -0.921 11.538 1.00 61.38 76 HIS A N 1
ATOM 612 C CA . HIS A 1 76 ? -10.608 -1.855 11.819 1.00 61.38 76 HIS A CA 1
ATOM 613 C C . HIS A 1 76 ? -10.999 -2.635 10.554 1.00 61.38 76 HIS A C 1
ATOM 615 O O . HIS A 1 76 ? -11.069 -2.092 9.453 1.00 61.38 76 HIS A O 1
ATOM 621 N N . LYS A 1 77 ? -11.304 -3.925 10.732 1.00 62.75 77 LYS A N 1
ATOM 622 C CA . LYS A 1 77 ? -11.517 -4.903 9.652 1.00 62.75 77 LYS A CA 1
ATOM 623 C C . LYS A 1 77 ? -12.514 -4.458 8.566 1.00 62.75 77 LYS A C 1
ATOM 625 O O . LYS A 1 77 ? -12.280 -4.766 7.407 1.00 62.75 77 LYS A O 1
ATOM 630 N N . SER A 1 78 ? -13.582 -3.738 8.924 1.00 64.62 78 SER A N 1
ATOM 631 C CA . SER A 1 78 ? -14.615 -3.288 7.977 1.00 64.62 78 SER A CA 1
ATOM 632 C C . SER A 1 78 ? -14.135 -2.199 7.013 1.00 64.62 78 SER A C 1
ATOM 634 O O . SER A 1 78 ? -14.481 -2.244 5.843 1.00 64.62 78 SER A O 1
ATOM 636 N N . THR A 1 79 ? -13.307 -1.253 7.465 1.00 76.81 79 THR A N 1
ATOM 637 C CA . THR A 1 79 ? -12.754 -0.183 6.610 1.00 76.81 79 THR A CA 1
ATOM 638 C C . THR A 1 79 ? -11.701 -0.730 5.643 1.00 76.81 79 THR A C 1
ATOM 640 O O . THR A 1 79 ? -11.583 -0.281 4.502 1.00 76.81 79 THR A O 1
ATOM 643 N N . PHE A 1 80 ? -10.981 -1.766 6.078 1.00 85.00 80 PHE A N 1
ATOM 644 C CA . PHE A 1 80 ? -9.945 -2.401 5.276 1.00 85.00 80 PHE A CA 1
ATOM 645 C C . PHE A 1 80 ? -10.493 -3.137 4.044 1.00 85.00 80 PHE A C 1
ATOM 647 O O . PHE A 1 80 ? -9.850 -3.111 2.993 1.00 85.00 80 PHE A O 1
ATOM 654 N N . ASP A 1 81 ? -11.645 -3.805 4.155 1.00 84.75 81 ASP A N 1
ATOM 655 C CA . ASP A 1 81 ? -12.222 -4.558 3.034 1.00 84.75 81 ASP A CA 1
ATOM 656 C C . ASP A 1 81 ? -12.634 -3.611 1.886 1.00 84.75 81 ASP A C 1
ATOM 658 O O . ASP A 1 81 ? -12.244 -3.847 0.738 1.00 84.75 81 ASP A O 1
ATOM 662 N N . ASP A 1 82 ? -13.268 -2.475 2.205 1.00 86.19 82 ASP A N 1
ATOM 663 C CA . ASP A 1 82 ? -13.597 -1.411 1.242 1.00 86.19 82 ASP A CA 1
ATOM 664 C C . ASP A 1 82 ? -12.340 -0.804 0.596 1.00 86.19 82 ASP A C 1
ATOM 666 O O . ASP A 1 82 ? -12.282 -0.559 -0.614 1.00 86.19 82 ASP A O 1
ATOM 670 N N . LEU A 1 83 ? -11.302 -0.545 1.401 1.00 88.00 83 LEU A N 1
ATOM 671 C CA . LEU A 1 83 ? -10.029 -0.019 0.910 1.00 88.00 83 LEU A CA 1
ATOM 672 C C . LEU A 1 83 ? -9.372 -1.004 -0.059 1.00 88.00 83 LEU A C 1
ATOM 674 O O . LEU A 1 83 ? -8.913 -0.616 -1.134 1.00 88.00 83 LEU A O 1
ATOM 678 N N . LYS A 1 84 ? -9.346 -2.288 0.304 1.00 89.62 84 LYS A N 1
ATOM 679 C CA . LYS A 1 84 ? -8.786 -3.354 -0.523 1.00 89.62 84 LYS A CA 1
ATOM 680 C C . LYS A 1 84 ? -9.492 -3.442 -1.871 1.00 89.62 84 LYS A C 1
ATOM 682 O O . LYS A 1 84 ? -8.806 -3.532 -2.889 1.00 89.62 84 LYS A O 1
ATOM 687 N N . GLU A 1 85 ? -10.820 -3.380 -1.893 1.00 89.06 85 GLU A N 1
ATOM 688 C CA . GLU A 1 85 ? -11.592 -3.394 -3.136 1.00 89.06 85 GLU A CA 1
ATOM 689 C C . GLU A 1 85 ? -11.212 -2.220 -4.051 1.00 89.06 85 GLU A C 1
ATOM 691 O O . GLU A 1 85 ? -10.902 -2.428 -5.227 1.00 89.06 85 GLU A O 1
ATOM 696 N N . LYS A 1 86 ? -11.115 -1.001 -3.503 1.00 88.62 86 LYS A N 1
ATOM 697 C CA . LYS A 1 86 ? -10.699 0.196 -4.257 1.00 88.62 86 LYS A CA 1
ATOM 698 C C . LYS A 1 86 ? -9.290 0.069 -4.839 1.00 88.62 86 LYS A C 1
ATOM 700 O O . LYS A 1 86 ? -9.068 0.460 -5.985 1.00 88.62 86 LYS A O 1
ATOM 705 N N . VAL A 1 87 ? -8.339 -0.485 -4.080 1.00 89.56 87 VAL A N 1
ATOM 706 C CA . VAL A 1 87 ? -6.968 -0.719 -4.571 1.00 89.56 87 VAL A CA 1
ATOM 707 C C . VAL A 1 87 ? -6.957 -1.752 -5.695 1.00 89.56 87 VAL A C 1
ATOM 709 O O . VAL A 1 87 ? -6.320 -1.526 -6.723 1.00 89.56 87 VAL A O 1
ATOM 712 N N . CYS A 1 88 ? -7.689 -2.858 -5.544 1.00 87.69 88 CYS A N 1
ATOM 713 C CA . CYS A 1 88 ? -7.807 -3.871 -6.593 1.00 87.69 88 CYS A CA 1
ATOM 714 C C . CYS A 1 88 ? -8.432 -3.298 -7.873 1.00 87.69 88 CYS A C 1
ATOM 716 O O . CYS A 1 88 ? -7.915 -3.542 -8.964 1.00 87.69 88 CYS A O 1
ATOM 718 N N . PHE A 1 89 ? -9.494 -2.498 -7.748 1.00 86.38 89 PHE A N 1
ATOM 719 C CA . PHE A 1 89 ? -10.123 -1.824 -8.883 1.00 86.38 89 PHE A CA 1
ATOM 720 C C . PHE A 1 89 ? -9.152 -0.864 -9.585 1.00 86.38 89 PHE A C 1
ATOM 722 O O . PHE A 1 89 ? -9.041 -0.885 -10.809 1.00 86.38 89 PHE A O 1
ATOM 729 N N . PHE A 1 90 ? -8.387 -0.076 -8.822 1.00 86.25 90 PHE A N 1
ATOM 730 C CA . PHE A 1 90 ? -7.371 0.826 -9.368 1.00 86.25 90 PHE A CA 1
ATOM 731 C C . PHE A 1 90 ? -6.318 0.084 -10.205 1.00 86.25 90 PHE A C 1
ATOM 733 O O . PHE A 1 90 ? -6.047 0.484 -11.339 1.00 86.25 90 PHE A O 1
ATOM 740 N N . LEU A 1 91 ? -5.759 -1.014 -9.680 1.00 84.81 91 LEU A N 1
ATOM 741 C CA . LEU A 1 91 ? -4.765 -1.825 -10.396 1.00 84.81 91 LEU A CA 1
ATOM 742 C C . 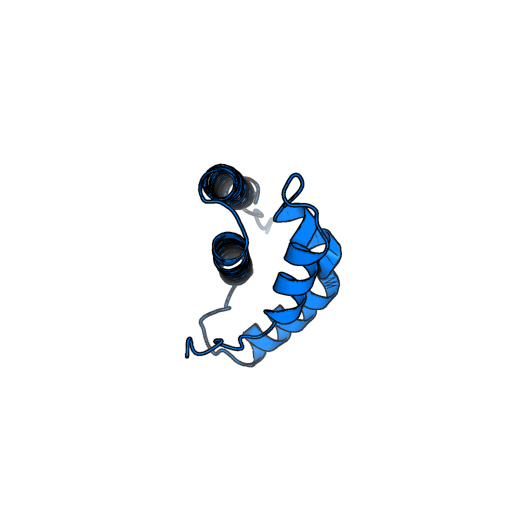LEU A 1 91 ? -5.345 -2.432 -11.680 1.00 84.81 91 LEU A C 1
ATOM 744 O O . LEU A 1 91 ? -4.720 -2.357 -12.738 1.00 84.81 91 LEU A O 1
ATOM 748 N N . PHE A 1 92 ? -6.567 -2.967 -11.608 1.00 82.81 92 PHE A N 1
ATOM 749 C CA . PHE A 1 92 ? -7.267 -3.528 -12.763 1.00 82.81 92 PHE A CA 1
ATOM 750 C C . PHE A 1 92 ? -7.505 -2.489 -13.867 1.00 82.81 92 PHE A C 1
ATOM 752 O O . PHE A 1 92 ? -7.272 -2.761 -15.048 1.00 82.81 92 PHE A O 1
ATOM 759 N N . CYS A 1 93 ? -7.939 -1.280 -13.500 1.00 80.69 93 CYS A N 1
ATOM 760 C CA . CYS A 1 93 ? -8.100 -0.184 -14.450 1.00 80.69 93 CYS A CA 1
ATOM 761 C C . CYS A 1 93 ? -6.763 0.192 -15.092 1.00 80.69 93 CYS A C 1
ATOM 763 O O . CYS A 1 93 ? -6.703 0.355 -16.306 1.00 80.69 93 CYS A O 1
ATOM 765 N N . LYS A 1 94 ? -5.674 0.269 -14.323 1.00 72.38 94 LYS A N 1
ATOM 766 C CA . LYS A 1 94 ? -4.351 0.606 -14.866 1.00 72.38 94 LYS A CA 1
ATOM 767 C C . LYS A 1 94 ? -3.875 -0.397 -15.925 1.00 72.38 94 LYS A C 1
ATOM 769 O O . LYS A 1 94 ? -3.352 0.002 -16.965 1.00 72.38 94 LYS A O 1
ATOM 774 N N . GLU A 1 95 ? -4.119 -1.686 -15.697 1.00 66.81 95 GLU A N 1
ATOM 775 C CA . GLU A 1 95 ? -3.770 -2.751 -16.643 1.00 66.81 95 GLU A CA 1
ATOM 776 C C . GLU A 1 95 ? -4.557 -2.648 -17.959 1.00 66.81 95 GLU A C 1
ATOM 778 O O . GLU A 1 95 ? -3.987 -2.830 -19.033 1.00 66.81 95 GLU A O 1
ATOM 783 N N . LYS A 1 96 ? -5.844 -2.283 -17.901 1.00 59.19 96 LYS A N 1
ATOM 784 C CA . LYS A 1 96 ? -6.699 -2.145 -19.094 1.00 59.19 96 LYS A CA 1
ATOM 785 C C . LYS A 1 96 ? -6.569 -0.814 -19.834 1.00 59.19 96 LYS A C 1
ATOM 787 O O . LYS A 1 96 ? -6.966 -0.735 -20.993 1.00 59.19 96 LYS A O 1
ATOM 792 N N . VAL A 1 97 ? -6.061 0.227 -19.179 1.00 52.78 97 VAL A N 1
ATOM 793 C CA . VAL A 1 97 ? -5.985 1.587 -19.741 1.00 52.78 97 VAL A CA 1
ATOM 794 C C . VAL A 1 97 ? -4.675 1.828 -20.494 1.00 52.78 97 VAL A C 1
ATOM 796 O O . VAL A 1 97 ? -4.603 2.779 -21.264 1.00 52.78 97 VAL A O 1
ATOM 799 N N . THR A 1 98 ? -3.659 0.966 -20.353 1.00 49.38 98 THR A N 1
ATOM 800 C CA . THR A 1 98 ? -2.446 1.068 -21.181 1.00 49.38 98 THR A CA 1
ATOM 801 C C . THR A 1 98 ? -2.792 0.624 -22.609 1.00 49.38 98 THR A C 1
ATOM 803 O O . THR A 1 98 ? -2.976 -0.575 -22.829 1.00 49.38 98 THR A O 1
ATOM 806 N N . PRO A 1 99 ? -2.892 1.526 -23.607 1.00 41.22 99 PRO A N 1
ATOM 807 C CA . PRO A 1 99 ? -3.054 1.088 -24.983 1.00 41.22 99 PRO A CA 1
ATOM 808 C C . PRO A 1 99 ? -1.761 0.360 -25.352 1.00 41.22 99 PRO A C 1
ATOM 810 O O . PRO A 1 99 ? -0.674 0.848 -25.023 1.00 41.22 99 PRO A O 1
ATOM 813 N N . MET A 1 100 ? -1.842 -0.784 -26.039 1.00 44.72 100 MET A N 1
ATOM 814 C CA . MET A 1 100 ? -0.688 -1.281 -26.792 1.00 44.72 100 MET A CA 1
ATOM 815 C C . MET A 1 100 ? -0.187 -0.107 -27.626 1.00 44.72 100 MET A C 1
ATOM 817 O O . MET A 1 100 ? -0.877 0.347 -28.539 1.00 44.72 100 MET A O 1
ATOM 821 N N . ARG A 1 101 ? 0.977 0.438 -27.266 1.00 51.19 101 ARG A N 1
ATOM 822 C CA . ARG A 1 101 ? 1.639 1.473 -28.046 1.00 51.19 101 ARG A CA 1
ATOM 823 C C . ARG A 1 101 ? 2.045 0.779 -29.339 1.00 51.19 101 ARG A C 1
ATOM 825 O O . ARG A 1 101 ? 3.092 0.140 -29.388 1.00 51.19 101 ARG A O 1
ATOM 832 N N . MET A 1 102 ? 1.162 0.805 -30.336 1.00 46.09 102 MET A N 1
ATOM 833 C CA . MET A 1 102 ? 1.494 0.369 -31.681 1.00 46.09 102 MET A CA 1
ATOM 834 C C . MET A 1 102 ? 2.649 1.256 -32.121 1.00 46.09 102 MET A C 1
ATOM 836 O O . MET A 1 102 ? 2.519 2.473 -32.246 1.00 46.09 102 MET A O 1
ATOM 840 N N . ARG A 1 103 ? 3.820 0.633 -32.206 1.00 54.34 103 ARG A N 1
ATOM 841 C CA . ARG A 1 103 ? 5.004 1.215 -32.808 1.00 54.34 103 ARG A CA 1
ATOM 842 C C . ARG A 1 103 ? 4.651 1.348 -34.285 1.00 54.34 103 ARG A C 1
ATOM 844 O O . ARG A 1 103 ? 4.443 0.334 -34.941 1.00 54.34 103 ARG A O 1
ATOM 851 N N . SER A 1 104 ? 4.456 2.573 -34.752 1.00 54.41 104 SER A N 1
ATOM 852 C CA . SER A 1 104 ? 4.427 2.835 -36.185 1.00 54.41 104 SER A CA 1
ATOM 853 C C . SER A 1 104 ? 5.861 2.690 -36.682 1.00 54.41 104 SER A C 1
ATOM 855 O O . SER A 1 104 ? 6.738 3.403 -36.185 1.00 54.41 104 SER A O 1
ATOM 857 N N . ASP A 1 105 ? 6.077 1.708 -37.555 1.00 60.31 105 ASP A N 1
ATOM 858 C CA . ASP A 1 105 ? 7.299 1.552 -38.350 1.00 60.31 105 ASP A CA 1
ATOM 859 C C . ASP A 1 105 ? 7.487 2.731 -39.319 1.00 60.31 105 ASP A C 1
ATOM 861 O O . ASP A 1 105 ? 6.462 3.300 -39.775 1.00 60.31 105 ASP A O 1
#

Organism: NCBI:txid94130

Radius of gyration: 15.23 Å; Cα contacts (8 Å, |Δi|>4): 46; chains: 1; bounding box: 34×22×58 Å

Sequence (105 aa):
MNASKNYLGRDILISYLKEQNTTHLSYHGFLNSQHDAIINISLLLVSSSSSSFSNWKNLDDYWALKFLKEAKNLEHKSTFDDLKEKVCFFLFCKEKVTPMRMRSD

Foldseek 3Di:
DPPPPPDQCLVLLLVVLVVDDLVDDDLVCSCVVCVVSLVVSLVVVPVVDPPQSPDPLSSLVVSLVSNLVVNVVVDDPVSSVVRNVNSVVVSVCVVVVDPPPPPDD

Nearest PDB structures (foldseek):
  7vea-assembly1_aO  TM=4.419E-01  e=3.301E+00  Thermosynechococcus vestitus BP-1
  6fzn-assembly1_B  TM=5.095E-01  e=7.069E+00  synthetic construct
  7ddt-assembly1_A  TM=4.277E-01  e=7.464E+00  synthetic construct
  1rqa-assembly1_B  TM=3.155E-01  e=6.004E+00  Homo sapiens
  1y7g-assembly1_B  TM=3.485E-01  e=9.797E+00  Homo sapiens

Mean predicted aligned error: 8.9 Å